Protein AF-A0A1G3L745-F1 (afdb_monomer_lite)

Structure (mmCIF, N/CA/C/O backbone):
data_AF-A0A1G3L745-F1
#
_entry.id   AF-A0A1G3L745-F1
#
loop_
_atom_site.group_PDB
_atom_site.id
_atom_site.type_symbol
_atom_site.label_atom_id
_atom_site.label_alt_id
_atom_site.label_comp_id
_atom_site.label_asym_id
_atom_site.label_entity_id
_atom_site.label_seq_id
_atom_site.pdbx_PDB_ins_code
_atom_site.Cartn_x
_atom_site.Cartn_y
_atom_site.Cartn_z
_atom_site.occupancy
_atom_site.B_iso_or_equiv
_atom_site.auth_seq_id
_atom_site.auth_comp_id
_atom_site.auth_asym_id
_atom_site.auth_atom_id
_atom_site.pdbx_PDB_model_num
ATOM 1 N N . MET A 1 1 ? -17.876 7.388 -20.170 1.00 40.28 1 MET A N 1
ATOM 2 C CA . MET A 1 1 ? -17.086 6.850 -21.297 1.00 40.28 1 MET A CA 1
ATOM 3 C C . MET A 1 1 ? -16.531 5.477 -20.915 1.00 40.28 1 MET A C 1
ATOM 5 O O . MET A 1 1 ? -15.605 5.417 -20.116 1.00 40.28 1 MET A O 1
ATOM 9 N N . PRO A 1 2 ? -17.161 4.375 -21.356 1.00 45.62 2 PRO A N 1
ATOM 10 C CA . PRO A 1 2 ? -16.723 3.004 -21.056 1.00 45.62 2 PRO A CA 1
ATOM 11 C C . PRO A 1 2 ? -15.687 2.440 -22.046 1.00 45.62 2 PRO A C 1
ATOM 13 O O . PRO A 1 2 ? -14.951 1.533 -21.679 1.00 45.62 2 PRO A O 1
ATOM 16 N N . GLU A 1 3 ? -15.617 2.975 -23.269 1.00 39.72 3 GLU A N 1
ATOM 17 C CA . GLU A 1 3 ? -14.856 2.381 -24.385 1.00 39.72 3 GLU A CA 1
ATOM 18 C C . GLU A 1 3 ? -13.330 2.516 -24.262 1.00 39.72 3 GLU A C 1
ATOM 20 O O . GLU A 1 3 ? -12.602 1.631 -24.704 1.00 39.72 3 GLU A O 1
ATOM 25 N N . ASP A 1 4 ? -12.837 3.566 -23.603 1.00 52.22 4 ASP A N 1
ATOM 26 C CA . ASP A 1 4 ? -11.395 3.829 -23.458 1.00 52.22 4 ASP A CA 1
ATOM 27 C C . ASP A 1 4 ? -10.713 2.841 -22.487 1.00 52.22 4 ASP A C 1
ATOM 29 O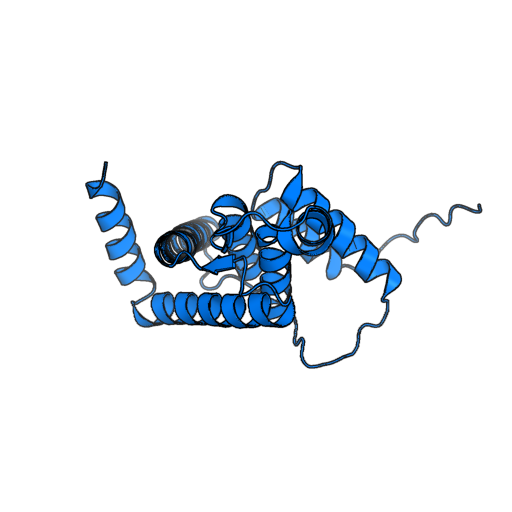 O . ASP A 1 4 ? -9.595 2.382 -22.703 1.00 52.22 4 ASP A O 1
ATOM 33 N N . ARG A 1 5 ? -11.441 2.401 -21.450 1.00 53.28 5 ARG A N 1
ATOM 34 C CA . ARG A 1 5 ? -10.906 1.506 -20.404 1.00 53.28 5 AR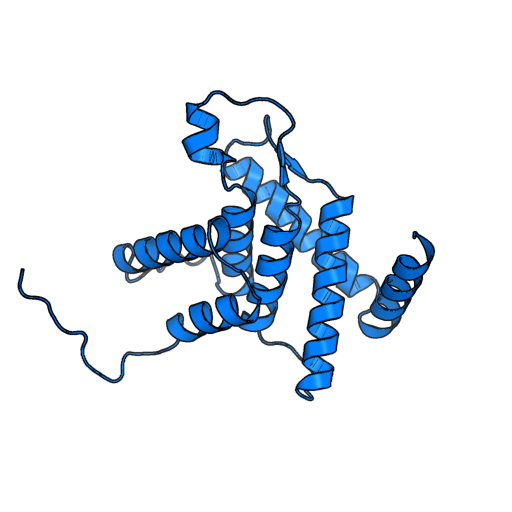G A CA 1
ATOM 35 C C . ARG A 1 5 ? -10.639 0.082 -20.888 1.00 53.28 5 ARG A C 1
ATOM 37 O O . ARG A 1 5 ? -9.780 -0.596 -20.329 1.00 53.28 5 ARG A O 1
ATOM 44 N N . ASN A 1 6 ? -11.368 -0.379 -21.905 1.00 56.69 6 ASN A N 1
ATOM 45 C CA . ASN A 1 6 ? -11.109 -1.689 -22.503 1.00 56.69 6 ASN A CA 1
ATOM 46 C C . ASN A 1 6 ? -9.781 -1.699 -23.268 1.00 56.69 6 ASN A C 1
ATOM 48 O O . ASN A 1 6 ? -9.059 -2.690 -23.202 1.00 56.69 6 ASN A O 1
ATOM 52 N N . ARG A 1 7 ? -9.424 -0.583 -23.920 1.00 57.97 7 ARG A N 1
ATOM 53 C CA . ARG A 1 7 ? -8.154 -0.457 -24.649 1.00 57.97 7 ARG A CA 1
ATOM 54 C C . ARG A 1 7 ? -6.956 -0.457 -23.704 1.00 57.97 7 ARG A C 1
ATOM 56 O O . ARG A 1 7 ? -5.985 -1.158 -23.973 1.00 57.97 7 ARG A O 1
ATOM 63 N N . ASP A 1 8 ? -7.062 0.241 -22.573 1.00 66.94 8 ASP A N 1
ATOM 64 C CA . ASP A 1 8 ? -6.021 0.227 -21.538 1.00 66.94 8 ASP A CA 1
ATOM 65 C C . ASP A 1 8 ? -5.807 -1.182 -20.963 1.00 66.94 8 ASP A C 1
ATOM 67 O O . ASP A 1 8 ? -4.673 -1.599 -20.729 1.00 66.94 8 ASP A O 1
ATOM 71 N N . TYR A 1 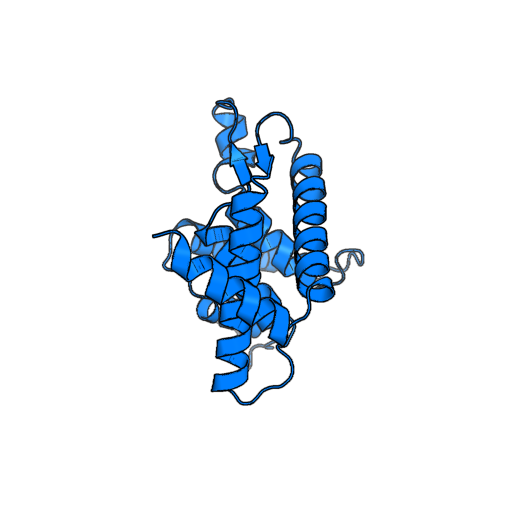9 ? -6.878 -1.957 -20.763 1.00 75.62 9 TYR A N 1
ATOM 72 C CA . TYR A 1 9 ? -6.758 -3.308 -20.215 1.00 75.62 9 TYR A CA 1
ATOM 73 C C . TYR A 1 9 ? -6.133 -4.306 -21.198 1.00 75.62 9 TYR A C 1
ATOM 75 O O . TYR A 1 9 ? -5.214 -5.031 -20.816 1.00 75.62 9 TYR A O 1
ATOM 83 N N . GLU A 1 10 ? -6.583 -4.333 -22.455 1.00 83.19 10 GLU A N 1
ATOM 84 C CA . GLU A 1 10 ? -6.010 -5.205 -23.493 1.00 83.19 10 GLU A CA 1
ATOM 85 C C . GLU A 1 10 ? -4.526 -4.906 -23.733 1.00 83.19 10 GLU A C 1
ATOM 87 O O . GLU A 1 10 ? -3.707 -5.819 -23.850 1.00 83.19 10 GLU A O 1
ATOM 92 N N . TYR A 1 11 ? -4.157 -3.625 -23.734 1.00 87.62 11 TYR A N 1
ATOM 93 C CA . TYR A 1 11 ? -2.771 -3.192 -23.834 1.00 87.62 11 TYR A CA 1
ATOM 94 C C . TYR A 1 11 ? -1.909 -3.735 -22.684 1.00 87.62 11 TYR A C 1
ATOM 96 O O . TYR A 1 11 ? -0.887 -4.387 -22.920 1.00 87.62 11 TYR A O 1
ATOM 104 N N . LEU A 1 12 ? -2.354 -3.560 -21.436 1.00 89.56 12 LEU A N 1
ATOM 105 C CA . LEU A 1 12 ? -1.641 -4.081 -20.267 1.00 89.56 12 LEU A CA 1
ATOM 106 C C . LEU A 1 12 ? -1.551 -5.612 -20.267 1.00 89.56 12 LEU A C 1
ATOM 108 O O . LEU A 1 12 ? -0.530 -6.162 -19.846 1.00 89.56 12 LEU A O 1
ATOM 112 N N . LEU A 1 13 ? -2.587 -6.304 -20.748 1.00 88.19 13 LEU A N 1
ATOM 113 C CA . LEU A 1 13 ? -2.573 -7.757 -20.912 1.00 88.19 13 LEU A CA 1
ATOM 114 C C . LEU A 1 13 ? -1.499 -8.204 -21.905 1.00 88.19 13 LEU A C 1
ATOM 116 O O . LEU A 1 13 ? -0.774 -9.153 -21.610 1.00 88.19 13 LEU A O 1
ATOM 120 N N . ASN A 1 14 ? -1.345 -7.502 -23.028 1.00 89.50 14 ASN A N 1
ATOM 121 C CA . ASN A 1 14 ? -0.311 -7.811 -24.016 1.00 89.50 14 ASN A CA 1
ATOM 122 C C . ASN A 1 14 ? 1.108 -7.626 -23.455 1.00 89.50 14 ASN A C 1
ATOM 124 O O . ASN A 1 14 ? 2.007 -8.396 -23.783 1.00 89.50 14 ASN A O 1
ATOM 128 N N . ILE A 1 15 ? 1.316 -6.638 -22.582 1.00 89.25 15 ILE A N 1
ATOM 129 C CA . ILE A 1 15 ? 2.643 -6.307 -22.037 1.00 89.25 15 ILE A CA 1
ATOM 130 C C . ILE A 1 15 ? 3.023 -7.164 -20.832 1.00 89.25 15 ILE A C 1
ATOM 132 O O . ILE A 1 15 ? 4.164 -7.615 -20.710 1.00 89.25 15 ILE A O 1
ATOM 136 N N . PHE A 1 16 ? 2.095 -7.356 -19.895 1.00 89.81 16 PHE A N 1
ATOM 137 C CA . PHE A 1 16 ? 2.382 -8.026 -18.627 1.00 89.81 16 PHE A CA 1
ATOM 138 C C . PHE A 1 16 ? 1.932 -9.486 -18.594 1.00 89.81 16 PHE A C 1
ATOM 140 O O . PHE A 1 16 ? 2.440 -10.242 -17.759 1.00 89.81 16 PHE A O 1
ATOM 147 N N . GLY A 1 17 ? 1.017 -9.878 -19.482 1.00 90.88 17 GLY A N 1
ATOM 148 C CA . GLY A 1 17 ? 0.346 -11.171 -19.473 1.00 90.88 17 GLY A CA 1
ATOM 149 C C . GLY A 1 17 ? -0.731 -11.267 -18.389 1.00 90.88 17 GLY A C 1
ATOM 150 O O . GLY A 1 17 ? -0.576 -10.747 -17.278 1.00 90.88 17 GLY A O 1
ATOM 151 N N . ASP A 1 18 ? -1.805 -12.002 -18.685 1.00 91.00 18 ASP A N 1
ATOM 152 C CA . ASP A 1 18 ? -2.931 -12.184 -17.759 1.00 91.00 18 ASP A CA 1
ATOM 153 C C . ASP A 1 18 ? -2.479 -12.774 -16.416 1.00 91.00 18 ASP A C 1
ATOM 155 O O . ASP A 1 18 ? -2.762 -12.212 -15.360 1.00 91.00 18 ASP A O 1
ATOM 159 N N . ASN A 1 19 ? -1.636 -13.813 -16.445 1.00 93.38 19 ASN A N 1
ATOM 160 C CA . ASN A 1 19 ? -1.113 -14.459 -15.236 1.00 93.38 19 ASN A CA 1
ATOM 161 C C . ASN A 1 19 ? -0.492 -13.465 -14.246 1.00 93.38 19 ASN A C 1
ATOM 163 O O . ASN A 1 19 ? -0.699 -13.568 -13.039 1.00 93.38 19 ASN A O 1
ATOM 167 N N . LYS A 1 20 ? 0.265 -12.472 -14.725 1.00 93.75 20 LYS A N 1
ATOM 168 C CA . LYS A 1 20 ? 0.930 -11.506 -13.843 1.00 93.75 20 LYS A CA 1
ATOM 169 C C . LYS A 1 20 ? -0.066 -10.546 -13.200 1.00 93.75 20 LYS A C 1
ATOM 171 O O . LYS A 1 20 ? 0.076 -10.228 -12.015 1.00 93.75 20 LYS A O 1
ATOM 176 N N . ILE A 1 21 ? -1.063 -10.108 -13.965 1.00 94.12 21 ILE A N 1
ATOM 177 C CA . ILE A 1 21 ? -2.129 -9.230 -13.482 1.00 94.12 21 ILE A CA 1
ATOM 178 C C . ILE A 1 21 ? -3.001 -9.979 -12.469 1.00 94.12 21 ILE A C 1
ATOM 180 O O . ILE A 1 21 ? -3.203 -9.481 -11.358 1.00 94.12 21 ILE A O 1
ATOM 184 N N . GLN A 1 22 ? -3.422 -11.206 -12.787 1.00 94.62 22 GLN A N 1
ATOM 185 C CA . GLN A 1 22 ? -4.220 -12.045 -11.889 1.00 94.62 22 GLN A CA 1
ATOM 186 C C . GLN A 1 22 ? -3.467 -12.413 -10.612 1.00 94.62 22 GLN A C 1
ATOM 188 O O . GLN A 1 22 ? -4.037 -12.351 -9.522 1.00 94.62 22 GLN A O 1
ATOM 193 N N . ASN A 1 23 ? -2.171 -12.723 -10.703 1.00 97.00 23 ASN A N 1
ATOM 194 C CA . ASN A 1 23 ? -1.348 -12.999 -9.525 1.00 97.00 23 ASN A CA 1
ATOM 195 C C . ASN A 1 23 ? -1.246 -11.770 -8.616 1.00 97.00 23 ASN A C 1
ATOM 197 O O . ASN A 1 23 ? -1.343 -11.894 -7.395 1.00 97.00 23 ASN A O 1
ATOM 201 N N . ARG A 1 24 ? -1.100 -10.565 -9.188 1.00 96.69 24 ARG A N 1
ATOM 202 C CA . ARG A 1 24 ? -1.071 -9.324 -8.402 1.00 96.69 24 ARG A CA 1
ATOM 203 C C . ARG A 1 24 ? -2.424 -9.028 -7.753 1.00 96.69 24 ARG A C 1
ATOM 205 O O . ARG A 1 24 ? -2.449 -8.635 -6.587 1.00 96.69 24 ARG A O 1
ATOM 212 N N . PHE A 1 25 ? -3.522 -9.240 -8.477 1.00 97.75 25 PHE A N 1
ATOM 213 C CA . PHE A 1 25 ? -4.873 -9.117 -7.932 1.00 97.75 25 PHE A CA 1
ATOM 214 C C . PHE A 1 25 ? -5.093 -10.095 -6.774 1.00 97.75 25 PHE A C 1
ATOM 216 O O . PHE A 1 25 ? -5.491 -9.682 -5.687 1.00 97.75 25 PHE A O 1
ATOM 223 N N . SER A 1 26 ? -4.759 -11.370 -6.978 1.00 98.00 26 SER A N 1
ATOM 224 C CA . SER A 1 26 ? -4.905 -12.437 -5.983 1.00 98.00 26 SER A CA 1
ATOM 225 C C . SER A 1 26 ? -4.081 -12.151 -4.732 1.00 98.00 26 SER A C 1
ATOM 227 O O . SER A 1 26 ? -4.602 -12.240 -3.622 1.00 98.00 26 SER A O 1
ATOM 229 N N . PHE A 1 27 ? -2.831 -11.711 -4.906 1.00 97.62 27 PHE A N 1
ATOM 230 C CA . PHE A 1 27 ? -1.979 -11.256 -3.810 1.00 97.62 27 PHE A CA 1
ATOM 231 C C . PHE A 1 27 ? -2.655 -10.150 -2.992 1.00 97.62 27 PHE A C 1
ATOM 233 O O . PHE A 1 27 ? -2.771 -10.266 -1.773 1.00 97.62 27 PHE A O 1
ATOM 240 N N . LEU A 1 28 ? -3.124 -9.082 -3.645 1.00 97.88 28 LEU A N 1
ATOM 241 C CA . LEU A 1 28 ? -3.687 -7.935 -2.936 1.00 97.88 28 LEU A CA 1
ATOM 242 C C . LEU A 1 28 ? -5.021 -8.283 -2.260 1.00 97.88 28 LEU A C 1
ATOM 244 O O . LEU A 1 28 ? -5.268 -7.858 -1.134 1.00 97.88 28 LEU A O 1
ATOM 248 N N . TYR A 1 29 ? -5.846 -9.103 -2.915 1.00 98.56 29 TYR A N 1
ATOM 249 C CA . TYR A 1 29 ? -7.113 -9.587 -2.377 1.00 98.56 29 TYR A CA 1
ATOM 250 C C . TYR A 1 29 ? -6.914 -10.455 -1.128 1.00 98.56 29 TYR A C 1
ATOM 252 O O . TYR A 1 29 ? -7.544 -10.208 -0.102 1.00 98.56 29 TYR A O 1
ATOM 260 N N . GLN A 1 30 ? -5.987 -11.417 -1.168 1.00 98.19 30 GLN A N 1
ATOM 261 C CA . GLN A 1 30 ? -5.668 -12.259 -0.010 1.00 98.19 30 GLN A CA 1
ATOM 262 C C . GLN A 1 30 ? -5.099 -11.440 1.153 1.00 98.19 30 GLN A C 1
ATOM 264 O O . GLN A 1 30 ? -5.464 -11.659 2.307 1.00 98.19 30 GLN A O 1
ATOM 269 N N . LYS A 1 31 ? -4.237 -10.457 0.862 1.00 97.81 31 LYS A N 1
ATOM 270 C CA . LYS A 1 31 ? -3.701 -9.553 1.887 1.00 97.81 31 LYS A CA 1
ATOM 271 C C . LYS A 1 31 ? -4.776 -8.658 2.492 1.00 97.81 31 LYS A C 1
ATOM 273 O O . LYS A 1 31 ? -4.717 -8.405 3.689 1.00 97.81 31 LYS A O 1
ATOM 278 N N . ALA A 1 32 ? -5.753 -8.215 1.705 1.00 98.06 32 ALA A N 1
ATOM 279 C CA . ALA A 1 32 ? -6.897 -7.464 2.207 1.00 98.06 32 ALA A CA 1
ATOM 280 C C . ALA A 1 32 ? -7.760 -8.309 3.155 1.00 98.06 32 ALA A C 1
ATOM 282 O O . ALA A 1 32 ? -8.066 -7.839 4.246 1.00 98.06 32 ALA A O 1
ATOM 283 N N . LEU A 1 33 ? -8.083 -9.555 2.784 1.00 97.88 33 LEU A N 1
ATOM 284 C CA . LEU A 1 33 ? -8.824 -10.481 3.652 1.00 97.88 33 LEU A CA 1
ATOM 285 C C . LEU A 1 33 ? -8.102 -10.675 4.989 1.00 97.88 33 LEU A C 1
ATOM 287 O O . LEU A 1 33 ? -8.643 -10.346 6.040 1.00 97.88 33 LEU A O 1
ATOM 291 N N . TYR A 1 34 ? -6.829 -11.077 4.929 1.00 96.56 34 TYR A N 1
ATOM 292 C CA . TYR A 1 34 ? -6.001 -11.260 6.120 1.00 96.56 34 TYR A CA 1
ATOM 293 C C . TYR A 1 34 ? -5.943 -9.993 6.984 1.00 96.56 34 TYR A C 1
ATOM 295 O O . TYR A 1 34 ? -6.015 -10.059 8.209 1.00 96.56 34 TYR A O 1
ATOM 303 N N . TYR A 1 35 ? -5.806 -8.821 6.365 1.00 96.06 35 TYR A N 1
ATOM 304 C CA . TYR A 1 35 ? -5.723 -7.554 7.083 1.00 96.06 35 TYR A CA 1
ATOM 305 C C . TYR A 1 35 ? -7.024 -7.204 7.823 1.00 96.06 35 TYR A C 1
ATOM 307 O O . TYR A 1 35 ? -6.971 -6.776 8.977 1.00 96.06 35 TYR A O 1
ATOM 315 N N . ILE A 1 36 ? -8.177 -7.396 7.176 1.00 95.62 36 ILE A N 1
ATOM 316 C CA . ILE A 1 36 ? -9.501 -7.126 7.755 1.00 95.62 36 ILE A CA 1
ATOM 317 C C . ILE A 1 36 ? -9.765 -8.052 8.946 1.00 95.62 36 ILE A C 1
ATOM 319 O O . ILE A 1 36 ? -10.171 -7.572 10.009 1.00 95.62 36 ILE A O 1
ATOM 323 N N . ASP A 1 37 ? -9.464 -9.342 8.792 1.00 95.06 37 ASP A N 1
ATOM 324 C CA . ASP A 1 37 ? -9.675 -10.341 9.840 1.00 95.06 37 ASP A CA 1
ATOM 325 C C . ASP A 1 37 ? -8.805 -10.040 11.067 1.00 95.06 37 ASP A C 1
ATOM 327 O O . ASP A 1 37 ? -9.309 -9.957 12.184 1.00 95.06 37 ASP A O 1
ATOM 331 N N . ASN A 1 38 ? -7.517 -9.726 10.876 1.00 92.62 38 ASN A N 1
ATOM 332 C CA . ASN A 1 38 ? -6.625 -9.359 11.987 1.00 92.62 38 ASN A CA 1
ATOM 333 C C . ASN A 1 38 ? -7.014 -8.055 12.697 1.00 92.62 38 ASN A C 1
ATOM 335 O O . ASN A 1 38 ? -6.597 -7.809 13.830 1.00 92.62 38 ASN A O 1
ATOM 339 N N . LYS A 1 39 ? -7.793 -7.188 12.044 1.00 90.19 39 LYS A N 1
ATOM 340 C CA . LYS A 1 39 ? -8.339 -5.972 12.658 1.00 90.19 39 LYS A CA 1
ATOM 341 C C . LYS A 1 39 ? -9.674 -6.209 13.366 1.00 90.19 39 LYS A C 1
ATOM 343 O O . LYS A 1 39 ? -10.159 -5.281 14.021 1.00 90.19 39 LYS A O 1
ATOM 348 N N . ASN A 1 40 ? -10.240 -7.418 13.286 1.00 91.19 40 ASN A N 1
ATOM 349 C CA . ASN A 1 40 ? -11.605 -7.731 13.710 1.00 91.19 40 ASN A CA 1
ATOM 350 C C . ASN A 1 40 ? -12.603 -6.736 13.093 1.00 91.19 40 ASN A C 1
ATOM 352 O O . ASN A 1 40 ? -13.386 -6.106 13.805 1.00 91.19 40 ASN A O 1
ATOM 356 N N . ALA A 1 41 ? -12.478 -6.507 11.782 1.00 90.56 41 ALA A N 1
ATOM 357 C CA . ALA A 1 41 ? -13.242 -5.500 11.043 1.00 90.56 41 ALA A CA 1
ATOM 358 C C . ALA A 1 41 ? -14.187 -6.100 9.987 1.00 90.56 41 ALA A C 1
ATOM 360 O O . ALA A 1 41 ? -14.839 -5.348 9.262 1.00 90.56 41 ALA A O 1
ATOM 361 N N . SER A 1 42 ? -14.279 -7.430 9.903 1.00 93.06 42 SER A N 1
ATOM 362 C CA . SER A 1 42 ? -15.032 -8.158 8.871 1.00 93.06 42 SER A CA 1
ATOM 363 C C . SER A 1 42 ? -16.539 -7.863 8.903 1.00 93.06 42 SER A C 1
ATOM 365 O O . SER A 1 42 ? -17.192 -7.912 7.866 1.00 93.06 42 SER A O 1
ATOM 367 N N . ASP A 1 43 ? -17.080 -7.448 10.054 1.00 93.19 43 ASP A N 1
ATOM 368 C CA . ASP A 1 43 ? -18.485 -7.032 10.188 1.00 93.19 43 ASP A CA 1
ATOM 369 C C . ASP A 1 43 ? -18.794 -5.664 9.561 1.00 93.19 43 ASP A C 1
ATOM 371 O O . ASP A 1 43 ? -19.956 -5.355 9.275 1.00 93.19 43 ASP A O 1
ATOM 375 N N . TYR A 1 44 ? -17.763 -4.838 9.366 1.00 94.62 44 TYR A N 1
ATOM 376 C CA . TYR A 1 44 ? -17.887 -3.442 8.947 1.00 94.62 44 TYR A CA 1
ATOM 377 C C . TYR A 1 44 ? -17.305 -3.179 7.563 1.00 94.62 44 TYR A C 1
ATOM 379 O O . TYR A 1 44 ? -17.714 -2.215 6.918 1.00 94.62 44 TYR A O 1
ATOM 387 N N . ILE A 1 45 ? -16.352 -3.996 7.107 1.00 96.38 45 ILE A N 1
ATOM 388 C CA . ILE A 1 45 ? -15.569 -3.742 5.898 1.00 96.38 45 ILE A CA 1
ATOM 389 C C . ILE A 1 45 ? -15.784 -4.842 4.863 1.00 96.38 45 ILE A C 1
ATOM 391 O O . ILE A 1 45 ? -15.626 -6.025 5.149 1.00 96.38 45 ILE A O 1
ATOM 395 N N . VAL A 1 46 ? -16.037 -4.431 3.620 1.00 97.00 46 VAL A N 1
ATOM 396 C CA . VAL A 1 46 ? -16.012 -5.302 2.443 1.00 97.00 46 VAL A CA 1
ATOM 397 C C . VAL A 1 46 ? -14.908 -4.872 1.482 1.00 97.00 46 VAL A C 1
ATOM 399 O O . VAL A 1 46 ? -14.568 -3.693 1.369 1.00 97.00 46 VAL A O 1
ATOM 402 N N . ILE A 1 47 ? -14.358 -5.835 0.746 1.00 98.50 47 ILE A N 1
ATOM 403 C CA . ILE A 1 47 ? -13.427 -5.562 -0.349 1.00 98.50 47 ILE A CA 1
ATOM 404 C C . ILE A 1 47 ? -14.237 -5.354 -1.630 1.00 98.50 47 ILE A C 1
ATOM 406 O O . ILE A 1 47 ? -14.826 -6.301 -2.159 1.00 98.50 47 ILE A O 1
ATOM 410 N N . ASN A 1 48 ? -14.231 -4.139 -2.176 1.00 98.31 48 ASN A N 1
ATOM 411 C CA . ASN A 1 48 ? -14.816 -3.890 -3.489 1.00 98.31 48 ASN A CA 1
ATOM 412 C C . ASN A 1 48 ? -13.870 -4.414 -4.582 1.00 98.31 48 ASN A C 1
ATOM 414 O O . ASN A 1 48 ? -12.867 -3.782 -4.915 1.00 98.31 48 ASN A O 1
ATOM 418 N N . LYS A 1 49 ? -14.194 -5.583 -5.151 1.00 97.81 49 LYS A N 1
ATOM 419 C CA . LYS A 1 49 ? -13.373 -6.257 -6.175 1.00 97.81 49 LYS A CA 1
ATOM 420 C C . LYS A 1 49 ? -13.181 -5.421 -7.443 1.00 97.81 49 LYS A C 1
ATOM 422 O O . LYS A 1 49 ? -12.123 -5.513 -8.058 1.00 97.81 49 LYS A O 1
ATOM 427 N N . SER A 1 50 ? -14.167 -4.610 -7.826 1.00 96.62 50 SER A N 1
ATOM 428 C CA . SER A 1 50 ? -14.074 -3.745 -9.008 1.00 96.62 50 SER A CA 1
ATOM 429 C C . SER A 1 50 ? -13.074 -2.618 -8.779 1.00 96.62 50 SER A C 1
ATOM 431 O O . SER A 1 50 ? -12.169 -2.439 -9.587 1.00 96.62 50 SER A O 1
ATOM 433 N N . ILE A 1 51 ? -13.161 -1.935 -7.632 1.00 98.12 51 ILE A N 1
ATOM 434 C CA . ILE A 1 51 ? -12.181 -0.911 -7.243 1.00 98.12 51 ILE A CA 1
ATOM 435 C C . ILE A 1 51 ? -10.792 -1.538 -7.092 1.00 98.12 51 ILE A C 1
ATOM 437 O O . ILE A 1 51 ? -9.805 -0.974 -7.552 1.00 98.12 51 ILE A O 1
ATOM 441 N N . LEU A 1 52 ? -10.702 -2.729 -6.495 1.00 98.00 52 LEU A N 1
ATOM 442 C CA . LEU A 1 52 ? -9.433 -3.439 -6.366 1.00 98.00 52 LEU A CA 1
ATOM 443 C C . LEU A 1 52 ? -8.819 -3.764 -7.733 1.00 98.00 52 LEU A C 1
ATOM 445 O O . LEU A 1 52 ? -7.611 -3.643 -7.902 1.00 98.00 52 LEU A O 1
ATOM 449 N N . ARG A 1 53 ? -9.638 -4.140 -8.721 1.00 96.00 53 ARG A N 1
ATOM 450 C CA . ARG A 1 53 ? -9.177 -4.348 -10.096 1.00 96.00 53 ARG A CA 1
ATOM 451 C C . ARG A 1 53 ? -8.659 -3.046 -10.698 1.00 96.00 53 ARG A C 1
ATOM 453 O O . ARG A 1 53 ? -7.562 -3.059 -11.238 1.00 96.00 53 ARG A O 1
ATOM 460 N N . GLU A 1 54 ? -9.380 -1.936 -10.543 1.00 95.94 54 GLU A N 1
ATOM 461 C CA . GLU A 1 54 ? -8.903 -0.620 -10.995 1.00 95.94 54 GLU A CA 1
ATOM 462 C C . GLU A 1 54 ? -7.557 -0.244 -10.363 1.00 95.94 54 GLU A C 1
ATOM 464 O O . GLU A 1 54 ? -6.658 0.174 -11.081 1.00 95.94 54 GLU A O 1
ATOM 469 N N . VAL A 1 55 ? -7.369 -0.481 -9.058 1.00 97.94 55 VAL A N 1
ATOM 470 C CA . VAL A 1 55 ? -6.077 -0.275 -8.374 1.00 97.94 55 VAL A CA 1
ATOM 471 C C . VAL A 1 55 ? -4.950 -1.034 -9.071 1.00 97.94 55 VAL A C 1
ATOM 473 O O . VAL A 1 55 ? -3.863 -0.489 -9.244 1.00 97.94 55 VAL A O 1
ATOM 476 N N . ILE A 1 56 ? -5.193 -2.288 -9.466 1.00 97.31 56 ILE A N 1
ATOM 477 C CA . ILE A 1 56 ? -4.188 -3.106 -10.151 1.00 97.31 56 ILE A CA 1
ATOM 478 C C . ILE A 1 56 ? -3.899 -2.582 -11.560 1.00 97.31 56 ILE A C 1
ATOM 480 O O . ILE A 1 56 ? -2.732 -2.522 -11.943 1.00 97.31 56 ILE A O 1
ATOM 484 N N . LEU A 1 57 ? -4.925 -2.195 -12.318 1.00 95.12 57 LEU A N 1
ATOM 485 C CA . LEU A 1 57 ? -4.749 -1.680 -13.679 1.00 95.12 57 LEU A CA 1
ATOM 486 C C . LEU A 1 57 ? -4.005 -0.346 -13.686 1.00 95.12 57 LEU A C 1
ATOM 488 O O . LEU A 1 57 ? -3.001 -0.213 -14.383 1.00 95.12 57 LEU A O 1
ATOM 492 N N . ASP A 1 58 ? -4.434 0.590 -12.842 1.00 96.00 58 ASP A N 1
ATOM 493 C CA . ASP A 1 58 ? -3.798 1.897 -12.701 1.00 96.00 58 ASP A CA 1
ATOM 494 C C . ASP A 1 58 ? -2.330 1.751 -12.242 1.00 96.00 58 ASP A C 1
ATOM 496 O O . ASP A 1 58 ? -1.433 2.418 -12.764 1.00 96.00 58 ASP A O 1
ATOM 500 N N . TYR A 1 59 ? -2.056 0.802 -11.335 1.00 96.75 59 TYR A N 1
ATOM 501 C CA . TYR A 1 59 ? -0.696 0.432 -10.935 1.00 96.75 59 TYR A CA 1
ATOM 502 C C . TYR A 1 59 ? 0.152 -0.064 -12.113 1.00 96.75 59 TYR A C 1
ATOM 504 O O . TYR A 1 59 ? 1.287 0.384 -12.274 1.00 96.75 59 TYR A O 1
ATOM 512 N N . PHE A 1 60 ? -0.356 -0.993 -12.927 1.00 95.62 60 PHE A N 1
ATOM 513 C CA . PHE A 1 60 ? 0.421 -1.539 -14.042 1.00 95.62 60 PHE A CA 1
ATOM 514 C C . PHE A 1 60 ? 0.680 -0.494 -15.129 1.00 95.62 60 PHE A C 1
ATOM 516 O O . PHE A 1 60 ? 1.810 -0.424 -15.614 1.00 95.62 60 PHE A O 1
ATOM 523 N N . ALA A 1 61 ? -0.305 0.356 -15.433 1.00 94.25 61 ALA A N 1
ATOM 524 C CA . ALA A 1 61 ? -0.139 1.474 -16.359 1.00 94.25 61 ALA A CA 1
ATOM 525 C C . ALA A 1 61 ? 0.964 2.441 -15.900 1.00 94.25 61 ALA A C 1
ATOM 527 O O . ALA A 1 61 ? 1.813 2.850 -16.692 1.00 94.25 61 ALA A O 1
ATOM 528 N N . ASP A 1 62 ? 1.005 2.776 -14.609 1.00 94.62 62 ASP A N 1
ATOM 529 C CA . ASP A 1 62 ? 2.073 3.611 -14.057 1.00 94.62 62 ASP A CA 1
ATOM 530 C C . ASP A 1 62 ? 3.442 2.924 -14.077 1.00 94.62 62 ASP A C 1
ATOM 532 O O . ASP A 1 62 ? 4.442 3.552 -14.426 1.00 94.62 62 ASP A O 1
ATOM 536 N N . ILE A 1 63 ? 3.509 1.639 -13.716 1.00 94.31 63 ILE A N 1
ATOM 537 C CA . ILE A 1 63 ? 4.768 0.885 -13.724 1.00 94.31 63 ILE A CA 1
ATOM 538 C C . ILE A 1 63 ? 5.339 0.792 -15.129 1.00 94.31 63 ILE A C 1
ATOM 540 O O . ILE A 1 63 ? 6.551 0.877 -15.306 1.00 94.31 63 ILE A O 1
ATOM 544 N N . GLU A 1 64 ? 4.492 0.614 -16.129 1.00 93.50 64 GLU A N 1
ATOM 545 C CA . GLU A 1 64 ? 4.934 0.618 -17.507 1.00 93.50 64 GLU A CA 1
ATOM 546 C C . GLU A 1 64 ? 5.457 1.985 -17.950 1.00 93.50 64 GLU A C 1
ATOM 548 O O . GLU A 1 64 ? 6.580 2.067 -18.450 1.00 93.50 64 GLU A O 1
ATOM 553 N N . ARG A 1 65 ? 4.697 3.063 -17.714 1.00 92.12 65 ARG A N 1
ATOM 554 C CA . ARG A 1 65 ? 5.158 4.428 -18.007 1.00 92.12 65 ARG A CA 1
ATOM 555 C C . ARG A 1 65 ? 6.507 4.706 -17.353 1.00 92.12 65 ARG A C 1
ATOM 557 O O . ARG A 1 65 ? 7.399 5.261 -17.988 1.00 92.12 65 ARG A O 1
ATOM 564 N N . LEU A 1 66 ? 6.678 4.265 -16.109 1.00 92.75 66 LEU A N 1
ATOM 565 C CA . LEU A 1 66 ? 7.922 4.390 -15.359 1.00 92.75 66 LEU A CA 1
ATOM 566 C C . LEU A 1 66 ? 9.077 3.613 -16.005 1.00 92.75 66 LEU A C 1
ATOM 568 O O . LEU A 1 66 ? 10.189 4.133 -16.092 1.00 92.75 66 LEU A O 1
ATOM 572 N N . LYS A 1 67 ? 8.829 2.379 -16.457 1.00 90.81 67 LYS A N 1
ATOM 573 C CA . LYS A 1 67 ? 9.830 1.561 -17.155 1.00 90.81 67 LYS A CA 1
ATOM 574 C C . LYS A 1 67 ? 10.278 2.198 -18.462 1.00 90.81 67 LYS A C 1
ATOM 576 O O . LYS A 1 67 ? 11.480 2.274 -18.699 1.00 90.81 67 LYS A O 1
ATOM 581 N N . ASN A 1 68 ? 9.324 2.692 -19.247 1.00 89.88 68 ASN A N 1
ATOM 582 C CA . ASN A 1 68 ? 9.584 3.338 -20.530 1.00 89.88 68 ASN A CA 1
ATOM 583 C C . ASN A 1 68 ? 10.323 4.668 -20.346 1.00 89.88 68 ASN A C 1
ATOM 585 O O . ASN A 1 68 ? 11.247 4.964 -21.088 1.00 89.88 68 ASN A O 1
ATOM 589 N N . PHE A 1 69 ? 9.961 5.456 -19.330 1.00 88.69 69 PHE A N 1
ATOM 590 C CA . PHE A 1 69 ? 10.602 6.745 -19.072 1.00 88.69 69 PHE A CA 1
ATOM 591 C C . PHE A 1 69 ? 12.043 6.609 -18.555 1.00 88.69 69 PHE A C 1
ATOM 593 O O . PHE A 1 69 ? 12.903 7.414 -18.900 1.00 88.69 69 PHE A O 1
ATOM 600 N N . HIS A 1 70 ? 12.323 5.599 -17.725 1.00 84.81 70 HIS A N 1
ATOM 601 C CA . HIS A 1 70 ? 13.655 5.392 -17.143 1.00 84.81 70 HIS A CA 1
ATOM 602 C C . HIS A 1 70 ? 14.507 4.342 -17.867 1.00 84.81 70 HIS A C 1
ATOM 604 O O . HIS A 1 70 ? 15.608 4.052 -17.402 1.00 84.81 70 HIS A O 1
ATOM 610 N N . ASN A 1 71 ? 14.014 3.751 -18.959 1.00 86.75 71 ASN A N 1
ATOM 611 C CA . ASN A 1 71 ? 14.643 2.626 -19.659 1.00 86.75 71 ASN A CA 1
ATOM 612 C C . ASN A 1 71 ? 15.050 1.476 -18.717 1.00 86.75 71 ASN A C 1
ATOM 614 O O . ASN A 1 71 ? 16.151 0.933 -18.810 1.00 86.75 71 ASN A O 1
ATOM 618 N N . ILE A 1 72 ? 14.160 1.100 -17.792 1.00 88.56 72 ILE A N 1
ATOM 619 C CA . ILE A 1 72 ? 14.393 -0.012 -16.859 1.00 88.56 72 ILE A CA 1
ATOM 620 C C . ILE A 1 72 ? 13.512 -1.214 -17.193 1.00 88.56 72 ILE A C 1
ATOM 622 O O . ILE A 1 72 ? 12.313 -1.093 -17.424 1.00 88.56 72 ILE A O 1
ATOM 626 N N . GLU A 1 73 ? 14.085 -2.414 -17.130 1.00 80.00 73 GLU A N 1
ATOM 627 C CA . GLU A 1 73 ? 13.336 -3.648 -17.387 1.00 80.00 73 GLU A CA 1
ATOM 628 C C . GLU A 1 73 ? 12.448 -4.038 -16.190 1.00 80.00 73 GLU A C 1
ATOM 630 O O . GLU A 1 73 ? 11.318 -4.518 -16.341 1.00 80.00 73 GLU A O 1
ATOM 635 N N . LYS A 1 74 ? 12.941 -3.815 -14.963 1.00 85.25 74 LYS A N 1
ATOM 636 C CA . LYS A 1 74 ? 12.290 -4.223 -13.709 1.00 85.25 74 LYS A CA 1
ATOM 637 C C . LYS A 1 74 ? 12.254 -3.067 -12.713 1.00 85.25 74 LYS A C 1
ATOM 639 O O . LYS A 1 74 ? 13.269 -2.445 -12.425 1.00 85.25 74 LYS A O 1
ATOM 644 N N . ALA A 1 75 ? 11.071 -2.814 -12.155 1.00 87.69 75 ALA A N 1
ATOM 645 C CA . ALA A 1 75 ? 10.918 -1.907 -11.026 1.00 87.69 75 ALA A CA 1
ATOM 646 C C . ALA A 1 75 ? 11.414 -2.597 -9.746 1.00 87.69 75 ALA A C 1
ATOM 648 O O . ALA A 1 75 ? 11.091 -3.763 -9.509 1.00 87.69 75 ALA A O 1
ATOM 649 N N . ASN A 1 76 ? 12.186 -1.883 -8.926 1.00 91.62 76 ASN A N 1
ATOM 650 C CA . ASN A 1 76 ? 12.618 -2.383 -7.620 1.00 91.62 76 ASN A CA 1
ATOM 651 C C . ASN A 1 76 ? 11.438 -2.460 -6.625 1.00 91.62 76 ASN A C 1
ATOM 653 O O . ASN A 1 76 ? 10.351 -1.934 -6.880 1.00 91.62 76 ASN A O 1
ATOM 657 N N . SER A 1 77 ? 11.650 -3.115 -5.480 1.00 93.62 77 SER A N 1
ATOM 658 C CA . SER A 1 77 ? 10.613 -3.308 -4.455 1.00 93.62 77 SER A CA 1
ATOM 659 C C . SER A 1 77 ? 10.055 -1.992 -3.908 1.00 93.62 77 SER A C 1
ATOM 661 O O . SER A 1 77 ? 8.852 -1.911 -3.683 1.00 93.62 77 SER A O 1
ATOM 663 N N . ILE A 1 78 ? 10.885 -0.951 -3.768 1.00 95.12 78 ILE A N 1
ATOM 664 C CA . ILE A 1 78 ? 10.457 0.382 -3.311 1.00 95.12 78 ILE A CA 1
ATOM 665 C C . ILE A 1 78 ? 9.451 0.984 -4.292 1.00 95.12 78 ILE A C 1
ATOM 667 O O . ILE A 1 78 ? 8.367 1.386 -3.886 1.00 95.12 78 ILE A O 1
ATOM 671 N N . LYS A 1 79 ? 9.760 0.975 -5.592 1.00 95.56 79 LYS A N 1
ATOM 672 C CA . LYS A 1 79 ? 8.844 1.439 -6.642 1.00 95.56 79 LYS A CA 1
ATOM 673 C C . LYS A 1 79 ? 7.556 0.620 -6.630 1.00 95.56 79 LYS A C 1
ATOM 675 O O . LYS A 1 79 ? 6.467 1.180 -6.586 1.00 95.56 79 LYS A O 1
ATOM 680 N N . ILE A 1 80 ? 7.652 -0.708 -6.585 1.00 96.25 80 ILE A N 1
ATOM 681 C CA . ILE A 1 80 ? 6.464 -1.572 -6.518 1.00 96.25 80 ILE A CA 1
ATOM 682 C C . ILE A 1 80 ? 5.585 -1.217 -5.307 1.00 96.25 80 ILE A C 1
ATOM 684 O O . ILE A 1 80 ? 4.376 -1.051 -5.468 1.00 96.25 80 ILE A O 1
ATOM 688 N N . ALA A 1 81 ? 6.181 -1.076 -4.120 1.00 97.38 81 ALA A N 1
ATOM 689 C CA . ALA A 1 81 ? 5.478 -0.749 -2.884 1.00 97.38 81 ALA A CA 1
ATOM 690 C C . ALA A 1 81 ? 4.816 0.634 -2.954 1.00 97.38 81 ALA A C 1
ATOM 692 O O . ALA A 1 81 ? 3.631 0.760 -2.646 1.00 97.38 81 ALA A O 1
ATOM 693 N N . SER A 1 82 ? 5.549 1.649 -3.416 1.00 97.75 82 SER A N 1
ATOM 694 C CA . SER A 1 82 ? 5.067 3.027 -3.521 1.00 97.75 82 SER A CA 1
ATOM 695 C C . SER A 1 82 ? 3.881 3.173 -4.465 1.00 97.75 82 SER A C 1
ATOM 697 O O . SER A 1 82 ? 2.875 3.773 -4.093 1.00 97.75 82 SER A O 1
ATOM 699 N N . TYR A 1 83 ? 3.961 2.605 -5.671 1.00 97.88 83 TYR A N 1
ATOM 700 C CA . TYR A 1 83 ? 2.873 2.718 -6.645 1.00 97.88 83 TYR A CA 1
ATOM 701 C C . TYR A 1 83 ? 1.632 1.928 -6.214 1.00 97.88 83 TYR A C 1
ATOM 703 O O . TYR A 1 83 ? 0.518 2.427 -6.361 1.00 97.88 83 TYR A O 1
ATOM 711 N N . LEU A 1 84 ? 1.792 0.737 -5.621 1.00 98.00 84 LEU A N 1
ATOM 712 C CA . LEU A 1 84 ? 0.650 0.000 -5.064 1.00 98.00 84 LEU A CA 1
ATOM 713 C C . LEU A 1 84 ? -0.017 0.779 -3.926 1.00 98.00 84 LEU A C 1
ATOM 715 O O . LEU A 1 84 ? -1.234 0.955 -3.935 1.00 98.00 84 LEU A O 1
ATOM 719 N N . ALA A 1 85 ? 0.770 1.270 -2.964 1.00 98.38 85 ALA A N 1
ATOM 720 C CA . ALA A 1 85 ? 0.254 2.033 -1.834 1.00 98.38 85 ALA A CA 1
ATOM 721 C C . ALA A 1 85 ? -0.489 3.295 -2.290 1.00 98.38 85 ALA A C 1
ATOM 723 O O . ALA A 1 85 ? -1.591 3.561 -1.810 1.00 98.38 85 ALA A O 1
ATOM 724 N N . TYR A 1 86 ? 0.071 4.026 -3.259 1.00 98.50 86 TYR A N 1
ATOM 725 C CA . TYR A 1 86 ? -0.560 5.207 -3.844 1.00 98.50 86 TYR A CA 1
ATOM 726 C C . TYR A 1 86 ? -1.967 4.909 -4.375 1.00 98.50 86 TYR A C 1
ATOM 728 O O . TYR A 1 86 ? -2.927 5.578 -3.984 1.00 98.50 86 TYR A O 1
ATOM 736 N N . TRP A 1 87 ? -2.114 3.887 -5.223 1.00 98.50 87 TRP A N 1
ATOM 737 C CA . TRP A 1 87 ? -3.409 3.564 -5.820 1.00 98.50 87 TRP A CA 1
ATOM 738 C C . TRP A 1 87 ? -4.414 3.024 -4.799 1.00 98.50 87 TRP A C 1
ATOM 740 O O . TRP A 1 87 ? -5.591 3.375 -4.874 1.00 98.50 87 TRP A O 1
ATOM 750 N N . ILE A 1 88 ? -3.965 2.268 -3.790 1.00 98.69 88 ILE A N 1
ATOM 751 C CA . ILE A 1 88 ? -4.821 1.828 -2.675 1.00 98.69 88 ILE A CA 1
ATOM 752 C C . ILE A 1 88 ? -5.390 3.032 -1.916 1.00 98.69 88 ILE A C 1
ATOM 754 O O . ILE A 1 88 ? -6.602 3.097 -1.711 1.00 98.69 88 ILE A O 1
ATOM 758 N N . VAL A 1 89 ? -4.549 3.998 -1.528 1.00 98.38 89 VAL A N 1
ATOM 759 C CA . VAL A 1 89 ? -5.000 5.200 -0.801 1.00 98.38 89 VAL A CA 1
ATOM 760 C C . VAL A 1 89 ? -5.940 6.043 -1.663 1.00 98.38 89 VAL A C 1
ATOM 762 O O . VAL A 1 89 ? -6.959 6.531 -1.177 1.00 98.38 89 VAL A O 1
ATOM 765 N N . LYS A 1 90 ? -5.629 6.183 -2.955 1.00 97.94 90 LYS A N 1
ATOM 766 C CA . LYS A 1 90 ? -6.401 7.010 -3.887 1.00 97.94 90 LYS A CA 1
ATOM 767 C C . LYS A 1 90 ? -7.784 6.437 -4.200 1.00 97.94 90 LYS A C 1
ATOM 769 O O . LYS A 1 90 ? -8.741 7.198 -4.300 1.00 97.94 90 LYS A O 1
ATOM 774 N N . LYS A 1 91 ? -7.894 5.119 -4.380 1.00 97.88 91 LYS A N 1
ATOM 775 C CA . LYS A 1 91 ? -9.133 4.454 -4.823 1.00 97.88 91 LYS A CA 1
ATOM 776 C C . LYS A 1 91 ? -9.945 3.845 -3.683 1.00 97.88 91 LYS A C 1
ATOM 778 O O . LYS A 1 91 ? -11.138 3.625 -3.850 1.00 97.88 91 LYS A O 1
ATOM 783 N N . LYS A 1 92 ? -9.313 3.591 -2.533 1.00 97.94 92 LYS A N 1
ATOM 784 C CA . LYS A 1 92 ? -9.937 3.080 -1.304 1.00 97.94 92 LYS A CA 1
ATOM 785 C C . LYS A 1 92 ? -10.745 1.783 -1.514 1.00 97.94 92 LYS A C 1
ATOM 787 O O . LYS A 1 92 ? -11.956 1.780 -1.313 1.00 97.94 92 LYS A O 1
ATOM 792 N N . PRO A 1 93 ? -10.123 0.656 -1.910 1.00 98.38 93 PRO A N 1
ATOM 793 C CA . PRO A 1 93 ? -10.845 -0.591 -2.196 1.00 98.38 93 PRO A CA 1
ATOM 794 C C . PRO A 1 93 ? -11.560 -1.216 -0.985 1.00 98.38 93 PRO A C 1
ATOM 796 O O . PRO A 1 93 ? -12.475 -2.019 -1.178 1.00 98.38 93 PRO A O 1
ATOM 799 N N . LEU A 1 94 ? -11.165 -0.872 0.245 1.00 98.19 94 LEU A N 1
ATOM 800 C CA . LEU A 1 94 ? -11.853 -1.294 1.466 1.00 98.19 94 LEU A CA 1
ATOM 801 C C . LEU A 1 94 ? -12.998 -0.328 1.769 1.00 98.19 94 LEU A C 1
ATOM 803 O O . LEU A 1 94 ? -12.760 0.861 1.987 1.00 98.19 94 LEU A O 1
ATOM 807 N N . GLN A 1 95 ? -14.226 -0.838 1.766 1.00 97.38 95 GLN A N 1
ATOM 808 C CA . GLN A 1 95 ? -15.449 -0.042 1.851 1.00 97.38 95 GLN A CA 1
ATOM 809 C C . GLN A 1 95 ? -16.237 -0.392 3.111 1.00 97.38 95 GLN A C 1
ATOM 811 O O . GLN A 1 95 ? -16.377 -1.564 3.457 1.00 97.38 95 GLN A O 1
ATOM 816 N N . LEU A 1 96 ? -16.754 0.636 3.781 1.00 95.12 96 LEU A N 1
ATOM 817 C CA . LEU A 1 96 ? -17.601 0.491 4.958 1.00 95.12 96 LEU A CA 1
ATOM 818 C C . LEU A 1 96 ? -19.019 0.090 4.526 1.00 95.12 96 LEU A C 1
ATOM 820 O O . LEU A 1 96 ? -19.596 0.736 3.655 1.00 95.12 96 LEU A O 1
ATOM 824 N N . ILE A 1 97 ? -19.578 -0.956 5.134 1.00 94.44 97 ILE A N 1
ATOM 825 C CA . ILE A 1 97 ? -20.928 -1.461 4.817 1.00 94.44 97 ILE A CA 1
ATOM 826 C C . ILE A 1 97 ? -21.963 -1.194 5.912 1.00 94.44 97 ILE A C 1
ATOM 828 O O . ILE A 1 97 ? -23.156 -1.374 5.684 1.00 94.44 97 ILE A O 1
ATOM 832 N N . LYS A 1 98 ? -21.519 -0.789 7.102 1.00 90.50 98 LYS A N 1
ATOM 833 C CA . LYS A 1 98 ? -22.371 -0.495 8.258 1.00 90.50 98 LYS A CA 1
ATOM 834 C C . LYS A 1 98 ? -21.788 0.666 9.033 1.00 90.50 98 LYS A C 1
ATOM 836 O O . LYS A 1 98 ? -20.569 0.794 9.083 1.00 90.50 98 LYS A O 1
ATOM 841 N N . GLU A 1 99 ? -22.641 1.460 9.664 1.00 89.75 99 GLU A N 1
ATOM 842 C CA . GLU A 1 99 ? -22.193 2.500 10.583 1.00 89.75 99 GLU A CA 1
ATOM 843 C C . GLU A 1 99 ? -21.642 1.850 11.866 1.00 89.75 99 GLU A C 1
ATOM 845 O O . GLU A 1 99 ? -22.378 1.160 12.574 1.00 89.75 99 GLU A O 1
ATOM 850 N N . PRO A 1 100 ? -20.337 1.986 12.143 1.00 90.81 100 PRO A N 1
ATOM 851 C CA . PRO A 1 100 ? -19.729 1.453 13.348 1.00 90.81 100 PRO A CA 1
ATOM 852 C C . PRO A 1 100 ? -19.977 2.388 14.528 1.00 90.81 100 PRO A C 1
ATOM 854 O O . PRO A 1 100 ? -20.129 3.599 14.363 1.00 90.81 100 PRO A O 1
ATOM 857 N N . GLU A 1 101 ? -19.891 1.851 15.743 1.00 91.88 101 GLU A N 1
ATOM 858 C CA . GLU A 1 101 ? -19.825 2.700 16.930 1.00 91.88 101 GLU A CA 1
ATOM 859 C C . GLU A 1 101 ? -18.669 3.714 16.814 1.00 91.88 101 GLU A C 1
ATOM 861 O O . GLU A 1 101 ? -17.585 3.358 16.326 1.00 91.88 101 GLU A O 1
ATOM 866 N N . PRO A 1 102 ? -18.831 4.955 17.316 1.00 91.12 102 PRO A N 1
ATOM 867 C CA . PRO A 1 102 ? -17.824 6.006 17.171 1.00 91.12 102 PRO A CA 1
ATOM 868 C C . PRO A 1 102 ? -16.420 5.597 17.634 1.00 91.12 102 PRO A C 1
ATOM 870 O O . PRO A 1 102 ? -15.426 5.957 17.002 1.00 91.12 102 PRO A O 1
ATOM 873 N N . LYS A 1 103 ? -16.326 4.800 18.705 1.00 90.69 103 LYS A N 1
ATOM 874 C CA . LYS A 1 103 ? -15.050 4.293 19.223 1.00 90.69 103 LYS A CA 1
ATOM 875 C C . LYS A 1 103 ? -14.380 3.318 18.248 1.00 90.69 103 LYS A C 1
ATOM 877 O O . LYS A 1 103 ? -13.204 3.478 17.931 1.00 90.69 103 LYS A O 1
ATOM 882 N N . ILE A 1 104 ? -15.141 2.362 17.709 1.00 87.62 104 ILE A N 1
ATOM 883 C CA . ILE A 1 104 ? -14.662 1.399 16.703 1.00 87.62 104 ILE A CA 1
ATOM 884 C C . ILE A 1 104 ? -14.203 2.142 15.448 1.00 87.62 104 ILE A C 1
ATOM 886 O O . ILE A 1 104 ? -13.134 1.846 14.907 1.00 87.62 104 ILE A O 1
ATOM 890 N N . TYR A 1 105 ? -14.973 3.143 15.014 1.00 90.06 105 TYR A N 1
ATOM 891 C CA . TYR A 1 105 ? -14.602 3.970 13.876 1.00 90.06 105 TYR A CA 1
ATOM 892 C C . TYR A 1 105 ? -13.238 4.629 14.076 1.00 90.06 105 TYR A C 1
ATOM 894 O O . TYR A 1 105 ? -12.343 4.474 13.244 1.00 90.06 105 TYR A O 1
ATOM 902 N N . GLN A 1 106 ? -13.073 5.346 15.189 1.00 86.06 106 GLN A N 1
ATOM 903 C CA . GLN A 1 106 ? -11.873 6.130 15.467 1.00 86.06 106 GLN A CA 1
ATOM 904 C C . GLN A 1 106 ? -10.628 5.257 15.633 1.00 86.06 106 GLN A C 1
ATOM 906 O O . GLN A 1 106 ? -9.571 5.612 15.113 1.00 86.06 106 GLN A O 1
ATOM 911 N N . GLU A 1 107 ? -10.747 4.121 16.321 1.00 83.81 107 GLU A N 1
ATOM 912 C CA . GLU A 1 107 ? -9.603 3.264 16.645 1.00 83.81 107 GLU A CA 1
ATOM 913 C C . GLU A 1 107 ? -9.210 2.325 15.497 1.00 83.81 107 GLU A C 1
ATOM 915 O O . GLU A 1 107 ? -8.030 1.995 15.347 1.00 83.81 107 GLU A O 1
ATOM 920 N N . LYS A 1 108 ? -10.178 1.872 14.687 1.00 81.56 108 LYS A N 1
ATOM 921 C CA . LYS A 1 108 ? -9.951 0.784 13.722 1.00 81.56 108 LYS A CA 1
ATOM 922 C C . LYS A 1 108 ? -10.209 1.156 12.266 1.00 81.56 108 LYS A C 1
ATOM 924 O O . LYS A 1 108 ? -9.519 0.616 11.404 1.00 81.56 108 LYS A O 1
ATOM 929 N N . LEU A 1 109 ? -11.174 2.033 11.970 1.00 90.62 109 LEU A N 1
ATOM 930 C CA . LEU A 1 109 ? -11.749 2.134 10.617 1.00 90.62 109 LEU A CA 1
ATOM 931 C C . LEU A 1 109 ? -11.488 3.465 9.893 1.00 90.62 109 LEU A C 1
ATOM 933 O O . LEU A 1 109 ? -11.387 3.459 8.667 1.00 90.62 109 LEU A O 1
ATOM 937 N N . LYS A 1 110 ? -11.330 4.584 10.618 1.00 89.75 110 LYS A N 1
ATOM 938 C CA . LYS A 1 110 ? -11.255 5.960 10.076 1.00 89.75 110 LYS A CA 1
ATOM 939 C C . LYS A 1 110 ? -10.282 6.122 8.900 1.00 89.75 110 LYS A C 1
ATOM 941 O O . LYS A 1 110 ? -10.582 6.861 7.972 1.00 89.75 110 LYS A O 1
ATOM 946 N N . ASN A 1 111 ? -9.160 5.398 8.928 1.00 94.06 111 ASN A N 1
ATOM 947 C CA . ASN A 1 111 ? -8.114 5.418 7.899 1.00 94.06 111 ASN A CA 1
ATOM 948 C C . ASN A 1 111 ? -7.728 3.992 7.455 1.00 94.06 111 ASN A C 1
ATOM 950 O O . ASN A 1 111 ? -6.543 3.644 7.387 1.00 94.06 111 ASN A O 1
ATOM 954 N N . ILE A 1 112 ? -8.714 3.106 7.275 1.00 96.25 112 ILE A N 1
ATOM 955 C CA . ILE A 1 112 ? -8.456 1.678 7.030 1.00 96.25 112 ILE A CA 1
ATOM 956 C C . ILE A 1 112 ? -7.645 1.436 5.747 1.00 96.25 112 ILE A C 1
ATOM 958 O O . ILE A 1 112 ? -6.754 0.589 5.740 1.00 96.25 112 ILE A O 1
ATOM 962 N N . ASN A 1 113 ? -7.894 2.204 4.680 1.00 98.00 113 ASN A N 1
ATOM 963 C CA . ASN A 1 113 ? -7.186 2.045 3.406 1.00 98.00 113 ASN A CA 1
ATOM 964 C C . ASN A 1 113 ? -5.741 2.547 3.489 1.00 98.00 113 ASN A C 1
ATOM 966 O O . ASN A 1 113 ? -4.856 1.952 2.889 1.00 98.00 113 ASN A O 1
ATOM 970 N N . GLU A 1 114 ? -5.481 3.596 4.264 1.00 97.94 114 GLU A N 1
ATOM 971 C CA . GLU A 1 114 ? -4.150 4.153 4.490 1.00 97.94 114 GLU A CA 1
ATOM 972 C C . GLU A 1 114 ? -3.287 3.181 5.302 1.00 97.94 114 GLU A C 1
ATOM 974 O O . GLU A 1 114 ? -2.141 2.901 4.945 1.00 97.94 114 GLU A O 1
ATOM 979 N N . HIS A 1 115 ? -3.853 2.586 6.353 1.00 96.94 115 HIS A N 1
ATOM 980 C CA . HIS A 1 115 ? -3.152 1.552 7.111 1.00 96.94 115 HIS A CA 1
ATOM 981 C C . HIS A 1 115 ? -2.994 0.253 6.314 1.00 96.94 115 HIS A C 1
ATOM 983 O O . HIS A 1 115 ? -1.971 -0.418 6.452 1.00 96.94 115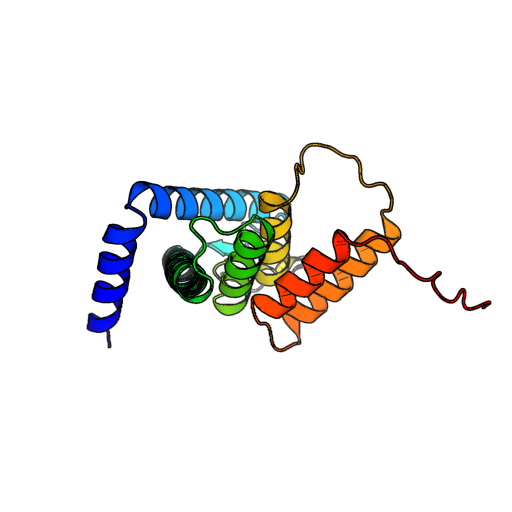 HIS A O 1
ATOM 989 N N . PHE A 1 116 ? -3.965 -0.097 5.466 1.00 98.00 116 PHE A N 1
ATOM 990 C CA . PHE A 1 116 ? -3.835 -1.225 4.548 1.00 98.00 116 PHE A CA 1
ATOM 991 C C . PHE A 1 116 ? -2.735 -0.978 3.507 1.00 98.00 116 PHE A C 1
ATOM 993 O O . PHE A 1 116 ? -1.898 -1.849 3.288 1.00 98.00 116 PHE A O 1
ATOM 1000 N N . ALA A 1 117 ? -2.656 0.220 2.927 1.00 98.38 117 ALA A N 1
ATOM 1001 C CA . ALA A 1 117 ? -1.582 0.600 2.013 1.00 98.38 117 ALA A CA 1
ATOM 1002 C C . ALA A 1 117 ? -0.205 0.474 2.681 1.00 98.38 117 ALA A C 1
ATOM 1004 O O . ALA A 1 117 ? 0.711 -0.105 2.100 1.00 98.38 117 ALA A O 1
ATOM 1005 N N . PHE A 1 118 ? -0.074 0.929 3.931 1.00 97.19 118 PHE A N 1
ATOM 1006 C CA . PHE A 1 118 ? 1.148 0.724 4.707 1.00 97.19 118 PHE A CA 1
ATOM 1007 C C . PHE A 1 118 ? 1.444 -0.764 4.955 1.00 97.19 118 PHE A C 1
ATOM 1009 O O . PHE A 1 118 ? 2.576 -1.204 4.773 1.00 97.19 118 PHE A O 1
ATOM 1016 N N . TYR A 1 119 ? 0.438 -1.573 5.295 1.00 96.62 119 TYR A N 1
ATOM 1017 C CA . TYR A 1 119 ? 0.606 -3.023 5.429 1.00 96.62 119 TYR A CA 1
ATOM 1018 C C . TYR A 1 119 ? 1.114 -3.680 4.132 1.00 96.62 119 TYR A C 1
ATOM 1020 O O . TYR A 1 119 ? 1.974 -4.563 4.180 1.00 96.62 119 TYR A O 1
ATOM 1028 N N . ILE A 1 120 ? 0.650 -3.218 2.967 1.00 97.88 120 ILE A N 1
ATOM 1029 C CA . ILE A 1 120 ? 1.142 -3.687 1.667 1.00 97.88 120 ILE A CA 1
ATOM 1030 C C . ILE A 1 120 ? 2.593 -3.279 1.422 1.00 97.88 120 ILE A C 1
ATOM 1032 O O . ILE A 1 120 ? 3.358 -4.113 0.939 1.00 97.88 120 ILE A O 1
ATOM 1036 N N . ILE A 1 121 ? 3.005 -2.067 1.811 1.00 96.75 121 ILE A N 1
ATOM 1037 C CA . ILE A 1 121 ? 4.424 -1.673 1.778 1.00 96.75 121 ILE A CA 1
ATOM 1038 C C . ILE A 1 121 ? 5.258 -2.685 2.564 1.00 96.75 121 ILE A C 1
ATOM 1040 O O . ILE A 1 121 ? 6.252 -3.191 2.043 1.00 96.75 121 ILE A O 1
ATOM 1044 N N . LEU A 1 122 ? 4.817 -3.048 3.773 1.00 93.94 122 LEU A N 1
ATOM 1045 C CA . LEU A 1 122 ? 5.543 -4.014 4.594 1.00 93.94 122 LEU A CA 1
ATOM 1046 C C . LEU A 1 122 ? 5.645 -5.387 3.935 1.00 93.94 122 LEU A C 1
ATOM 1048 O O . LEU A 1 122 ? 6.731 -5.954 3.888 1.00 93.94 122 LEU A O 1
ATOM 1052 N N . CYS A 1 123 ? 4.545 -5.887 3.372 1.00 94.25 123 CYS A N 1
ATOM 1053 C CA . CYS A 1 123 ? 4.520 -7.179 2.687 1.00 94.25 123 CYS A CA 1
ATOM 1054 C C . CYS A 1 123 ? 5.399 -7.228 1.430 1.00 94.25 123 CYS A C 1
ATOM 1056 O O . CYS A 1 123 ? 5.805 -8.311 1.021 1.00 94.25 123 CYS A O 1
ATOM 1058 N N . VAL A 1 124 ? 5.623 -6.088 0.772 1.00 94.88 124 VAL A N 1
ATOM 1059 C CA . VAL A 1 124 ? 6.437 -6.007 -0.449 1.00 94.88 124 VAL A CA 1
ATOM 1060 C C . VAL A 1 124 ? 7.917 -5.811 -0.125 1.00 94.88 124 VAL A C 1
ATOM 1062 O O . VAL A 1 124 ? 8.766 -6.310 -0.861 1.00 94.88 124 VAL A O 1
ATOM 1065 N N . MET A 1 125 ? 8.234 -5.066 0.934 1.00 91.56 125 MET A N 1
ATOM 1066 C CA . MET A 1 125 ? 9.609 -4.659 1.233 1.00 91.56 125 MET A CA 1
ATOM 1067 C C . MET A 1 125 ? 10.325 -5.540 2.251 1.00 91.56 125 MET A C 1
ATOM 1069 O O . MET A 1 125 ? 11.548 -5.634 2.189 1.00 91.56 125 MET A O 1
ATOM 1073 N N . TYR A 1 126 ? 9.601 -6.154 3.187 1.00 88.62 126 TYR A N 1
ATOM 1074 C CA . TYR A 1 126 ? 10.205 -6.795 4.352 1.00 88.62 126 TYR A CA 1
ATOM 1075 C C . TYR A 1 126 ? 9.716 -8.227 4.537 1.00 88.62 126 TYR A C 1
ATOM 1077 O O . TYR A 1 126 ? 8.566 -8.562 4.243 1.00 88.62 126 TYR A O 1
ATOM 1085 N N . ASN A 1 127 ? 10.583 -9.064 5.111 1.00 83.94 127 ASN A N 1
ATOM 1086 C CA . ASN A 1 127 ? 10.182 -10.375 5.592 1.00 83.94 127 ASN A CA 1
ATOM 1087 C C . ASN A 1 127 ? 9.477 -10.243 6.950 1.00 83.94 127 ASN A C 1
ATOM 1089 O O . ASN A 1 127 ? 10.084 -10.405 8.003 1.00 83.94 127 ASN A O 1
ATOM 1093 N N . ILE A 1 128 ? 8.183 -9.918 6.930 1.00 78.19 128 ILE A N 1
ATOM 1094 C CA . ILE A 1 128 ? 7.398 -9.657 8.149 1.00 78.19 128 ILE A CA 1
ATOM 1095 C C . ILE A 1 128 ? 7.243 -10.871 9.085 1.00 78.19 128 ILE A C 1
ATOM 1097 O O . ILE A 1 128 ? 6.718 -10.705 10.184 1.00 78.19 128 ILE A O 1
ATOM 1101 N N . SER A 1 129 ? 7.668 -12.078 8.683 1.00 74.56 129 SER A N 1
ATOM 1102 C CA . SER A 1 129 ? 7.724 -13.238 9.586 1.00 74.56 129 SER A CA 1
ATOM 1103 C C . SER A 1 129 ? 8.945 -13.222 10.509 1.00 74.56 129 SER A C 1
ATOM 1105 O O . SER A 1 129 ? 8.945 -13.911 11.526 1.00 74.56 129 SER A O 1
ATOM 1107 N N . GLU A 1 130 ? 9.981 -12.449 10.182 1.00 73.38 130 GLU A N 1
ATOM 1108 C CA . GLU A 1 130 ? 11.174 -12.304 11.013 1.00 73.38 130 GLU A CA 1
ATOM 1109 C C . GLU A 1 130 ? 10.993 -11.134 11.988 1.00 73.38 130 GLU A C 1
ATOM 1111 O O . GLU A 1 130 ? 10.874 -9.971 11.604 1.00 73.38 130 GLU A O 1
ATOM 1116 N N . ASN A 1 131 ? 10.930 -11.439 13.286 1.00 58.84 131 ASN A N 1
ATOM 1117 C CA . ASN A 1 131 ? 10.563 -10.472 14.321 1.00 58.84 131 ASN A CA 1
ATOM 1118 C C . ASN A 1 131 ? 11.789 -9.746 14.908 1.00 58.84 131 ASN A C 1
ATOM 1120 O O . ASN A 1 131 ? 12.071 -9.841 16.102 1.00 58.84 131 ASN A O 1
ATOM 1124 N N . SER A 1 132 ? 12.537 -9.028 14.067 1.00 62.69 132 SER A N 1
ATOM 1125 C CA . SER A 1 132 ? 13.775 -8.326 14.446 1.00 62.69 132 SER A CA 1
ATOM 1126 C C . SER A 1 132 ? 13.663 -6.802 14.286 1.00 62.69 132 SER A C 1
ATOM 1128 O O . SER A 1 132 ? 14.464 -6.153 13.619 1.00 62.69 132 SER A O 1
ATOM 1130 N N . CYS A 1 133 ? 12.667 -6.170 14.920 1.00 64.38 133 CYS A N 1
ATOM 1131 C CA . CYS A 1 133 ? 12.618 -4.703 14.965 1.00 64.38 133 CYS A CA 1
ATOM 1132 C C . CYS A 1 133 ? 13.618 -4.162 16.004 1.00 64.38 133 CYS A C 1
ATOM 1134 O O . CYS A 1 133 ? 13.339 -4.168 17.204 1.00 64.38 133 CYS A O 1
ATOM 1136 N N . VAL A 1 134 ? 14.771 -3.677 15.530 1.00 66.75 134 VAL A N 1
ATOM 1137 C CA . VAL A 1 134 ? 15.889 -3.188 16.362 1.00 66.75 134 VAL A CA 1
ATOM 1138 C C . VAL A 1 134 ? 15.552 -1.877 17.103 1.00 66.75 134 VAL A C 1
ATOM 1140 O O . VAL A 1 134 ? 16.095 -1.630 18.175 1.00 66.75 134 VAL A O 1
ATOM 1143 N N . ASN A 1 135 ? 14.608 -1.058 16.607 1.00 77.81 135 ASN A N 1
ATOM 1144 C CA . ASN A 1 135 ? 14.195 0.193 17.266 1.00 77.81 135 ASN A CA 1
ATOM 1145 C C . ASN A 1 135 ? 12.688 0.497 17.125 1.00 77.81 135 ASN A C 1
ATOM 1147 O O . ASN A 1 135 ? 12.243 1.195 16.210 1.00 77.81 135 ASN A O 1
ATOM 1151 N N . LYS A 1 136 ? 11.886 0.010 18.080 1.00 81.81 136 LYS A N 1
ATOM 1152 C CA . LYS A 1 136 ? 10.416 0.144 18.061 1.00 81.81 136 LYS A CA 1
ATOM 1153 C C . LYS A 1 136 ? 9.917 1.594 18.147 1.00 81.81 136 LYS A C 1
ATOM 1155 O O . LYS A 1 136 ? 8.873 1.901 17.571 1.00 81.81 136 LYS A O 1
ATOM 1160 N N . LYS A 1 137 ? 10.624 2.487 18.857 1.00 86.25 137 LYS A N 1
ATOM 1161 C CA . LYS A 1 137 ? 10.180 3.879 19.071 1.00 86.25 137 LYS A CA 1
ATOM 1162 C C . LYS A 1 137 ? 10.315 4.707 17.796 1.00 86.25 137 LYS A C 1
ATOM 1164 O O . LYS A 1 137 ? 9.351 5.347 17.383 1.00 86.25 137 LYS A O 1
ATOM 1169 N N . GLU A 1 138 ? 11.487 4.675 17.163 1.00 85.06 138 GLU A N 1
ATOM 1170 C CA . GLU A 1 138 ? 11.710 5.391 15.901 1.00 85.06 138 GLU A CA 1
ATOM 1171 C C . GLU A 1 138 ? 10.817 4.852 14.786 1.00 85.06 138 GLU A C 1
ATOM 1173 O O . GLU A 1 138 ? 10.211 5.635 14.055 1.00 85.06 138 GLU A O 1
ATOM 1178 N N . TRP A 1 139 ? 10.656 3.527 14.719 1.00 87.75 139 TRP A N 1
ATOM 1179 C CA . TRP A 1 139 ? 9.741 2.898 13.776 1.00 87.75 139 TRP A CA 1
ATOM 1180 C C . TRP A 1 139 ? 8.300 3.380 13.968 1.00 87.75 139 TRP A C 1
ATOM 1182 O O . TRP A 1 139 ? 7.674 3.843 13.020 1.00 87.75 139 TRP A O 1
ATOM 1192 N N . SER A 1 140 ? 7.786 3.355 15.202 1.00 89.38 140 SER A N 1
ATOM 1193 C CA . SER A 1 140 ? 6.435 3.841 15.509 1.00 89.38 140 SER A CA 1
ATOM 1194 C C . SER A 1 140 ? 6.237 5.308 15.103 1.00 89.38 140 SER A C 1
ATOM 1196 O O . SER A 1 140 ? 5.222 5.656 14.496 1.00 89.38 140 SER A O 1
ATOM 1198 N N . ASN A 1 141 ? 7.237 6.162 15.354 1.00 91.19 141 ASN A N 1
ATOM 1199 C CA . ASN A 1 141 ? 7.204 7.560 14.925 1.00 91.19 141 ASN A CA 1
ATOM 1200 C C . ASN A 1 141 ? 7.156 7.692 13.397 1.00 91.19 141 ASN A C 1
ATOM 1202 O O . ASN A 1 141 ? 6.324 8.440 12.881 1.00 91.19 141 ASN A O 1
ATOM 1206 N N . PHE A 1 142 ? 7.991 6.945 12.670 1.00 92.81 142 PHE A N 1
ATOM 1207 C CA . PHE A 1 142 ? 7.955 6.921 11.208 1.00 92.81 142 PHE A CA 1
ATOM 1208 C C . PHE A 1 142 ? 6.573 6.507 10.687 1.00 92.81 142 PHE A C 1
ATOM 1210 O O . PHE A 1 142 ? 5.980 7.230 9.885 1.00 92.81 142 PHE A O 1
ATOM 1217 N N . VAL A 1 143 ? 6.017 5.403 11.198 1.00 92.81 143 VAL A N 1
ATOM 1218 C CA . VAL A 1 143 ? 4.689 4.914 10.798 1.00 92.81 143 VAL A CA 1
ATOM 1219 C C . VAL A 1 143 ? 3.612 5.964 11.063 1.00 92.81 143 VAL A C 1
ATOM 1221 O O . VAL A 1 143 ? 2.804 6.245 10.180 1.00 92.81 143 VAL A O 1
ATOM 1224 N N . LYS A 1 144 ? 3.622 6.602 12.240 1.00 94.25 144 LYS A N 1
ATOM 1225 C CA . LYS A 1 144 ? 2.677 7.675 12.584 1.00 94.25 144 LYS A CA 1
ATOM 1226 C C . LYS A 1 144 ? 2.722 8.819 11.566 1.00 94.25 144 LYS A C 1
ATOM 1228 O O . LYS A 1 144 ? 1.671 9.267 11.108 1.00 94.25 144 LYS A O 1
ATOM 1233 N N . HIS A 1 145 ? 3.916 9.288 11.204 1.00 95.12 145 HIS A N 1
ATOM 1234 C CA . HIS A 1 145 ? 4.073 10.377 10.239 1.00 95.12 145 HIS A CA 1
ATOM 1235 C C . HIS A 1 145 ? 3.696 9.962 8.814 1.00 95.12 145 HIS A C 1
ATOM 1237 O O . HIS A 1 145 ? 3.062 10.742 8.104 1.00 95.12 145 HIS A O 1
ATOM 1243 N N . LEU A 1 146 ? 4.009 8.729 8.412 1.00 95.62 146 LEU A N 1
ATOM 1244 C CA . LEU A 1 146 ? 3.652 8.214 7.094 1.00 95.62 146 LEU A CA 1
ATOM 1245 C C . LEU A 1 146 ? 2.130 8.059 6.934 1.00 95.62 146 LEU A C 1
ATOM 1247 O O . LEU A 1 146 ? 1.570 8.508 5.937 1.00 95.62 146 LEU A O 1
ATOM 1251 N N . ILE A 1 147 ? 1.437 7.511 7.938 1.00 95.81 147 ILE A N 1
ATOM 1252 C CA . ILE A 1 147 ? -0.034 7.417 7.938 1.00 95.81 147 ILE A CA 1
ATOM 1253 C C . ILE A 1 147 ? -0.674 8.809 7.931 1.00 95.81 147 ILE A C 1
ATOM 1255 O O . ILE A 1 147 ? -1.660 9.038 7.226 1.00 95.81 147 ILE A O 1
ATOM 1259 N N . TYR A 1 148 ? -0.106 9.762 8.674 1.00 95.56 148 TYR A N 1
ATOM 1260 C CA . TYR A 1 148 ? -0.561 11.149 8.632 1.00 95.56 148 TYR A CA 1
ATOM 1261 C C . TYR A 1 148 ? -0.423 11.748 7.220 1.00 95.56 148 TYR A C 1
ATOM 1263 O O . TYR A 1 148 ? -1.359 12.386 6.738 1.00 95.56 148 TYR A O 1
ATOM 1271 N N . HIS A 1 149 ? 0.695 11.492 6.528 1.00 96.12 149 HIS A N 1
ATOM 1272 C CA . HIS A 1 149 ? 0.895 11.901 5.132 1.00 96.12 149 HIS A CA 1
ATOM 1273 C C . HIS A 1 149 ? -0.144 11.270 4.198 1.00 96.12 149 HIS A C 1
ATOM 1275 O O . HIS A 1 149 ? -0.770 11.985 3.422 1.00 96.12 149 HIS A O 1
ATOM 1281 N N . PHE A 1 150 ? -0.412 9.966 4.330 1.00 97.06 150 PHE A N 1
ATOM 1282 C CA . PHE A 1 150 ? -1.433 9.277 3.525 1.00 97.06 150 PHE A CA 1
ATOM 1283 C C . PHE A 1 150 ? -2.839 9.852 3.725 1.00 97.06 150 PHE A C 1
ATOM 1285 O O . PHE A 1 150 ? -3.639 9.842 2.796 1.00 97.06 150 PHE A O 1
ATOM 1292 N N . THR A 1 151 ? -3.138 10.357 4.924 1.00 95.19 151 THR A N 1
ATOM 1293 C CA . THR A 1 151 ? -4.482 10.835 5.272 1.00 95.19 151 THR A CA 1
ATOM 1294 C C . THR A 1 151 ? -4.712 12.297 4.876 1.00 95.19 151 THR A C 1
ATOM 1296 O O . THR A 1 151 ? -5.808 12.652 4.449 1.00 95.19 151 THR A O 1
ATOM 1299 N N . TYR A 1 152 ? -3.708 13.166 5.047 1.00 94.38 152 TYR A N 1
ATOM 1300 C CA . TYR A 1 152 ? -3.917 14.623 5.067 1.00 94.38 152 TYR A CA 1
ATOM 1301 C C . TYR A 1 152 ? -3.019 15.417 4.111 1.00 94.38 152 TYR A C 1
ATOM 1303 O O . TYR A 1 152 ? -2.935 16.644 4.237 1.00 94.38 152 TYR A O 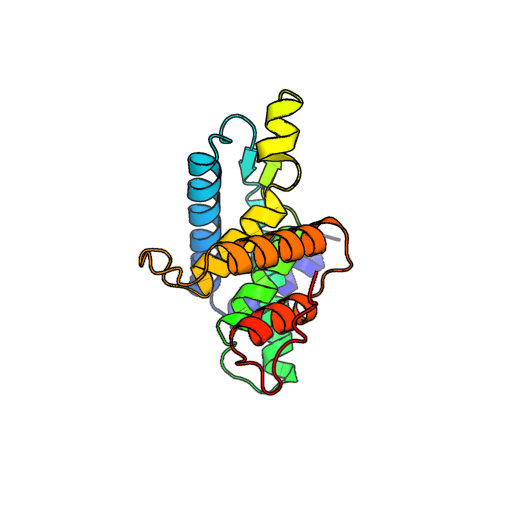1
ATOM 1311 N N . ARG A 1 153 ? -2.274 14.766 3.215 1.00 93.25 153 ARG A N 1
ATOM 1312 C CA . ARG A 1 153 ? -1.340 15.444 2.305 1.00 93.25 153 ARG A CA 1
ATOM 1313 C C . ARG A 1 153 ? -1.540 15.016 0.861 1.00 93.25 153 ARG A C 1
ATOM 1315 O O . ARG A 1 153 ? -2.180 14.012 0.563 1.00 93.25 153 ARG A O 1
ATOM 1322 N N . ILE A 1 154 ? -0.967 15.813 -0.037 1.00 92.00 154 ILE A N 1
ATOM 1323 C CA . ILE A 1 154 ? -0.887 15.478 -1.455 1.00 92.00 154 ILE A CA 1
ATOM 1324 C C . ILE A 1 154 ? 0.053 14.282 -1.587 1.00 92.00 154 ILE A C 1
ATOM 1326 O O . ILE A 1 154 ? 1.252 14.381 -1.321 1.00 92.00 154 ILE A O 1
ATOM 1330 N N . LEU A 1 155 ? -0.520 13.149 -1.975 1.00 93.94 155 LEU A N 1
ATOM 1331 C CA . LEU A 1 155 ? 0.198 11.899 -2.137 1.00 93.94 155 LEU A CA 1
ATOM 1332 C C . LEU A 1 155 ? 0.615 11.726 -3.597 1.00 93.94 155 LEU A C 1
ATOM 1334 O O . LEU A 1 155 ? -0.211 11.813 -4.503 1.00 93.94 155 LEU A O 1
ATOM 1338 N N . THR A 1 156 ? 1.888 11.419 -3.812 1.00 96.56 156 THR A N 1
ATOM 1339 C CA . THR A 1 156 ? 2.411 10.921 -5.091 1.00 96.56 156 THR A CA 1
ATOM 1340 C C . THR A 1 156 ? 3.225 9.653 -4.843 1.00 96.56 156 THR A C 1
ATOM 1342 O O . THR A 1 156 ? 3.806 9.527 -3.756 1.00 96.56 156 THR A O 1
ATOM 1345 N N . PRO A 1 157 ? 3.331 8.723 -5.810 1.00 96.12 157 PRO A N 1
ATOM 1346 C CA . PRO A 1 157 ? 4.217 7.566 -5.677 1.00 96.12 157 PRO A CA 1
ATOM 1347 C C . PRO A 1 157 ? 5.646 7.975 -5.294 1.00 96.12 157 PRO A C 1
ATOM 1349 O O . PRO A 1 157 ? 6.239 7.385 -4.396 1.00 96.12 157 PRO A O 1
ATOM 1352 N N . GLN A 1 158 ? 6.157 9.060 -5.881 1.00 95.56 158 GLN A N 1
ATOM 1353 C CA . GLN A 1 158 ? 7.495 9.593 -5.623 1.00 95.56 158 GLN A CA 1
ATOM 1354 C C . GLN A 1 158 ? 7.659 10.074 -4.175 1.00 95.56 158 GLN A C 1
ATOM 1356 O O . GLN A 1 158 ? 8.706 9.849 -3.576 1.00 95.56 158 GLN A O 1
ATOM 1361 N N . SER A 1 159 ? 6.625 10.684 -3.580 1.00 95.62 159 SER A N 1
ATOM 1362 C CA . SER A 1 159 ? 6.670 11.079 -2.164 1.00 95.62 159 SER A CA 1
ATOM 1363 C C . SER A 1 159 ? 6.822 9.871 -1.233 1.00 95.62 159 SER A C 1
ATOM 1365 O O . SER A 1 159 ? 7.544 9.943 -0.240 1.00 95.62 159 SER A O 1
ATOM 1367 N N . ILE A 1 160 ? 6.202 8.738 -1.588 1.00 96.75 160 ILE A N 1
ATOM 1368 C CA . ILE A 1 160 ? 6.341 7.478 -0.853 1.00 96.75 160 ILE A CA 1
ATOM 1369 C C . ILE A 1 160 ? 7.731 6.883 -1.107 1.00 96.75 160 ILE A C 1
ATOM 1371 O O . ILE A 1 160 ? 8.395 6.479 -0.160 1.00 96.75 160 ILE A O 1
ATOM 1375 N N . GLU A 1 161 ? 8.215 6.889 -2.356 1.00 95.69 161 GLU A N 1
ATOM 1376 C CA . GLU A 1 161 ? 9.562 6.404 -2.693 1.00 95.69 161 GLU A CA 1
ATOM 1377 C C . GLU A 1 161 ? 10.647 7.116 -1.887 1.00 95.69 161 GLU A C 1
ATOM 1379 O O . GLU A 1 161 ? 11.494 6.447 -1.306 1.00 95.69 161 GLU A O 1
ATOM 1384 N N . VAL A 1 162 ? 10.609 8.450 -1.806 1.00 95.44 162 VAL A N 1
ATOM 1385 C CA . VAL A 1 162 ? 11.594 9.228 -1.039 1.00 95.44 162 VAL A CA 1
ATOM 1386 C C . VAL A 1 162 ? 11.555 8.855 0.442 1.00 95.44 162 VAL A C 1
ATOM 1388 O O . VAL A 1 162 ? 12.605 8.632 1.043 1.00 95.44 162 VAL A O 1
ATOM 1391 N N . ALA A 1 163 ? 10.358 8.730 1.025 1.00 94.69 163 ALA A N 1
ATOM 1392 C CA . ALA A 1 163 ? 10.206 8.331 2.423 1.00 94.69 163 ALA A CA 1
ATOM 1393 C C . ALA A 1 163 ? 10.778 6.928 2.692 1.00 94.69 163 ALA A C 1
ATOM 1395 O O . ALA A 1 163 ? 11.430 6.715 3.711 1.00 94.69 163 ALA A O 1
ATOM 1396 N N . LEU A 1 164 ? 10.568 5.981 1.773 1.00 94.25 164 LEU A N 1
ATOM 1397 C CA . LEU A 1 164 ? 11.074 4.612 1.891 1.00 94.25 164 LEU A CA 1
ATOM 1398 C C . LEU A 1 164 ? 12.579 4.514 1.618 1.00 94.25 164 LEU A C 1
ATOM 1400 O O . LEU A 1 164 ? 13.271 3.762 2.296 1.00 94.25 164 LEU A O 1
ATOM 1404 N N . LEU A 1 165 ? 13.107 5.292 0.671 1.00 93.25 165 LEU A N 1
ATOM 1405 C CA . LEU A 1 165 ? 14.546 5.383 0.409 1.00 93.25 165 LEU A CA 1
ATOM 1406 C C . LEU A 1 165 ? 15.296 5.933 1.622 1.00 93.25 165 LEU A C 1
ATOM 1408 O O . LEU A 1 165 ? 16.368 5.430 1.946 1.00 93.25 165 LEU A O 1
ATOM 1412 N N . ALA A 1 166 ? 14.716 6.909 2.324 1.00 91.12 166 ALA A N 1
ATOM 1413 C CA . ALA A 1 166 ? 15.307 7.476 3.531 1.00 91.12 166 ALA A CA 1
ATOM 1414 C C . ALA A 1 166 ? 15.510 6.439 4.652 1.00 91.12 166 ALA A C 1
ATOM 1416 O O . ALA A 1 166 ? 16.423 6.601 5.457 1.00 91.12 166 ALA A O 1
ATOM 1417 N N . LEU A 1 167 ? 14.724 5.353 4.686 1.00 87.81 167 LEU A N 1
ATOM 1418 C CA . LEU A 1 167 ? 14.911 4.259 5.651 1.00 87.81 167 LEU A CA 1
ATOM 1419 C C . LEU A 1 167 ? 16.186 3.443 5.404 1.00 87.81 167 LEU A C 1
ATOM 1421 O O . LEU A 1 167 ? 16.675 2.793 6.322 1.00 87.81 167 LEU A O 1
ATOM 1425 N N . ASN A 1 168 ? 16.723 3.478 4.183 1.00 83.12 168 ASN A N 1
ATOM 1426 C CA . ASN A 1 168 ? 17.935 2.746 3.812 1.00 83.12 168 ASN A CA 1
ATOM 1427 C C . ASN A 1 168 ? 19.211 3.580 3.992 1.00 83.12 168 ASN A C 1
ATOM 1429 O O . ASN A 1 168 ? 20.301 3.102 3.683 1.00 83.12 168 ASN A O 1
ATOM 1433 N N . ILE A 1 169 ? 19.091 4.833 4.440 1.00 84.25 169 ILE A N 1
ATOM 1434 C CA . ILE A 1 169 ? 20.217 5.760 4.550 1.00 84.25 169 ILE A CA 1
ATOM 1435 C C . ILE A 1 169 ? 20.682 5.838 6.004 1.00 84.25 169 ILE A C 1
ATOM 1437 O O . ILE A 1 169 ? 19.925 6.217 6.898 1.00 84.25 169 ILE A O 1
ATOM 1441 N N . THR A 1 170 ? 21.968 5.565 6.228 1.00 80.25 170 THR A N 1
ATOM 1442 C CA . THR A 1 170 ? 22.644 5.909 7.485 1.00 80.25 170 THR A CA 1
ATOM 1443 C C . THR A 1 170 ? 22.936 7.414 7.500 1.00 80.25 170 THR A C 1
ATOM 1445 O O . THR A 1 170 ? 23.524 7.915 6.537 1.00 80.25 170 THR A O 1
ATOM 1448 N N . PRO A 1 171 ? 22.557 8.162 8.554 1.00 81.75 171 PRO A N 1
ATOM 1449 C CA . PRO A 1 171 ? 22.850 9.590 8.641 1.00 81.75 171 PRO A CA 1
ATOM 1450 C C . PRO A 1 171 ? 24.352 9.872 8.505 1.00 81.75 171 PRO A C 1
ATOM 1452 O O . PRO A 1 171 ? 25.154 9.319 9.252 1.00 81.75 171 PRO A O 1
ATOM 1455 N N . VAL A 1 172 ? 24.724 10.749 7.568 1.00 87.25 172 VAL A N 1
ATOM 1456 C CA . VAL A 1 172 ? 26.123 11.186 7.372 1.00 87.25 172 VAL A CA 1
ATOM 1457 C C . VAL A 1 172 ? 26.556 12.151 8.477 1.00 87.25 172 VAL A C 1
ATOM 1459 O O . VAL A 1 172 ? 27.699 12.123 8.924 1.00 87.25 172 VAL A O 1
ATOM 1462 N N . TYR A 1 173 ? 25.628 12.989 8.938 1.00 87.00 173 TYR A N 1
ATOM 1463 C CA . TYR A 1 173 ? 25.853 13.936 10.023 1.00 87.00 173 TYR A CA 1
ATOM 1464 C C . TYR A 1 173 ? 25.139 13.467 11.293 1.00 87.00 173 TYR A C 1
ATOM 1466 O O . TYR A 1 173 ? 24.022 12.937 11.204 1.00 87.00 173 TYR A O 1
ATOM 1474 N N . PRO A 1 174 ? 25.739 13.673 12.481 1.00 82.31 174 PRO A N 1
ATOM 1475 C CA . PRO A 1 174 ? 25.073 13.372 13.736 1.00 82.31 174 PRO A CA 1
ATOM 1476 C C . PRO A 1 174 ? 23.809 14.222 13.860 1.00 82.31 174 PRO A C 1
ATOM 1478 O O . PRO A 1 174 ? 23.798 15.410 13.528 1.00 82.31 174 PRO A O 1
ATOM 1481 N N . ARG A 1 175 ? 22.728 13.611 14.349 1.00 81.06 175 ARG A N 1
ATOM 1482 C CA . ARG A 1 175 ? 21.519 14.369 14.674 1.00 81.06 175 ARG A CA 1
ATOM 1483 C C . ARG A 1 175 ? 21.845 15.347 15.797 1.00 81.06 175 ARG A C 1
ATOM 1485 O O . ARG A 1 175 ? 22.529 14.984 16.753 1.00 81.06 175 ARG A O 1
ATOM 1492 N N . LEU A 1 176 ? 21.322 16.566 15.688 1.00 85.00 176 LEU A N 1
ATOM 1493 C CA . LEU A 1 176 ? 21.367 17.520 16.788 1.00 85.00 176 LEU A CA 1
ATOM 1494 C C . LEU A 1 176 ? 20.664 16.885 17.991 1.00 85.00 176 LEU A C 1
ATOM 1496 O O . LEU A 1 176 ? 19.476 16.563 17.933 1.00 85.00 176 LEU A O 1
ATOM 1500 N N . ILE A 1 177 ? 21.419 16.653 19.061 1.00 80.38 177 ILE A N 1
ATOM 1501 C CA . ILE A 1 177 ? 20.855 16.249 20.341 1.00 80.38 177 ILE A CA 1
ATOM 1502 C C . ILE A 1 177 ? 20.337 17.540 20.959 1.00 80.38 177 ILE A C 1
ATOM 1504 O O . ILE A 1 177 ? 21.118 18.330 21.490 1.00 80.38 177 ILE A O 1
ATOM 1508 N N . ASN A 1 178 ? 19.032 17.781 20.852 1.00 66.25 178 ASN A N 1
ATOM 1509 C CA . ASN A 1 178 ? 18.410 18.807 21.674 1.00 66.25 178 ASN A CA 1
ATOM 1510 C C . ASN A 1 178 ? 18.567 18.337 23.123 1.00 66.25 178 ASN A C 1
ATOM 1512 O O . ASN A 1 178 ? 17.994 17.318 23.507 1.00 66.25 178 ASN A O 1
ATOM 1516 N N . LYS A 1 179 ? 19.415 19.026 23.893 1.00 53.69 179 LYS A N 1
ATOM 1517 C CA . LYS A 1 179 ? 19.385 18.916 25.349 1.00 53.69 179 LYS A CA 1
ATOM 1518 C C . LYS A 1 179 ? 18.075 19.570 25.777 1.00 53.69 179 LYS A C 1
ATOM 1520 O O . LYS A 1 179 ? 17.968 20.791 25.698 1.00 53.69 179 LYS A O 1
ATOM 1525 N N . GLU A 1 180 ? 17.078 18.744 26.077 1.00 51.84 180 GLU A N 1
ATOM 1526 C CA . GLU A 1 180 ? 15.933 19.168 26.889 1.00 51.84 180 GLU A CA 1
ATOM 1527 C C . GLU A 1 180 ? 16.417 19.588 28.281 1.00 51.84 180 GLU A C 1
ATOM 1529 O O . GLU A 1 180 ? 17.374 18.950 28.790 1.00 51.84 180 GLU A O 1
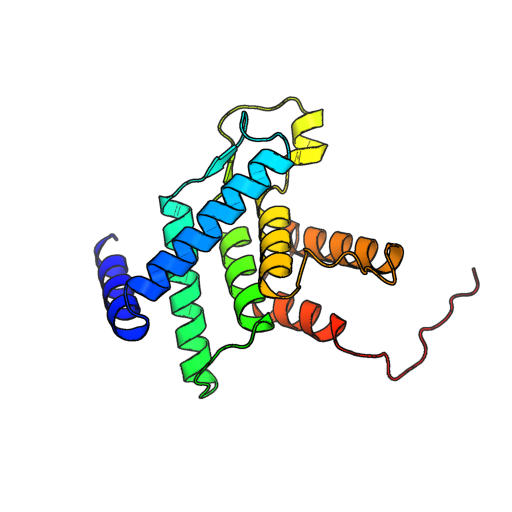#

Secondary structure (DSSP, 8-state):
--HHHHHHHHHHHHHH-HHHHHHHHHHHHHHHHHHHHHTT-TTTEEE-HHHHHHHHHHHHHHHHHHHHHHT-SS--HHHHHHHHHHHHHHH--EEE-S---HHHIIIIITTHHHHHHHHHHHHHHS-TTS---S-HHHHHHHHHHHHHHHHHS---HHHHHHHHHHTTPPPSSPPP----

pLDDT: mean 89.47, std 11.75, range [39.72, 98.69]

Sequence (180 aa):
MPEDRNRDYEYLLNIFGDNKIQNRFSFLYQKALYYIDNKNASDYIVINKSILREVILDYFADIERLKNFHNIEKANSIKIASYLAYWIVKKKPLQLIKEPEPKIYQEKLKNINEHFAFYIILCVMYNISENSCVNKKEWSNFVKHLIYHFTYRILTPQSIEVALLALNITPVYPRLINKE

Foldseek 3Di:
DPVVVVVLVVVLCVVQNPVRLVVVLVVLVVLVVVLCVVLVNVVWKDFQSVLSSVLSSQLSVVVVVVCVVVVHPDDDLLLSLLSSLLSLLVSVRIDTDDDDDPVCCVPRNVQPSNVSSVVSSCVSPHPVVDPDPPDPVVVVVLSVVSSVCSPPHDGDSVVSSVSVVVVVDDDPDDDPDPPD

Radius of gyration: 18.05 Å; chains: 1; bounding box: 48×34×52 Å